Protein AF-A0A8S9TI21-F1 (afdb_monomer)

Foldseek 3Di:
DDDDDDDDPPPDDPDPDPPPDDDPVNVVVVVVVVVVVVVVVVVVVVVVVVVVVVVVVVVVVVVVVVCPDDPPDPDDQQDKDWDWDWDPDPDPDIDIDGDGIDGRHDDDDD

Radius of gyration: 33.22 Å; Cα contacts (8 Å, |Δi|>4): 53; chains: 1; bounding box: 52×28×93 Å

Nearest PDB structures (foldseek):
  8uin-assembly1_B  TM=4.269E-01  e=4.639E+00  Homo sapiens
  6hix-assembly1_A4  TM=2.191E-01  e=9.415E+00  Trypanosoma brucei brucei

Solvent-accessible surface area (backbone atoms only — not comparable to full-atom values): 7203 Å² total; per-residue (Å²): 138,88,72,81,79,84,82,55,96,82,60,79,77,82,70,92,65,86,81,75,90,70,55,71,65,58,52,54,51,51,50,53,54,50,51,53,52,49,55,51,52,50,52,53,48,51,53,52,50,51,50,54,52,50,54,54,51,52,52,51,46,62,58,50,67,69,60,60,73,75,75,80,78,84,75,54,72,71,39,80,42,79,52,65,53,71,52,86,56,103,56,101,58,83,47,71,50,78,72,52,77,43,68,34,86,69,83,80,89,130

Mean predicted aligned error: 17.48 Å

Sequence (110 aa):
MTGLKAMGLGDLIAVPGPLQRTTVEKIKNTQRKHIAKLQQALADMHKRTRQSNSTTRAAGRKGHDKKQGTAMAEFKVEDFILYADVWQHTRSKLRVKWFGSAQVVGTVSN

Secondary structure (DSSP, 8-state):
--PPPPPPTT------S------HHHHHHHHHHHHHHHHHHHHHHHHHHHHHHHHHHHHHHHHHHTS-------PPTT-EEEEEEEE--SSSS-EEEEEEEEE-------

Structure (mmCIF, N/CA/C/O backbone):
data_AF-A0A8S9TI21-F1
#
_entry.id   AF-A0A8S9TI21-F1
#
loop_
_atom_site.group_PDB
_atom_site.id
_atom_site.type_symbol
_atom_site.label_atom_id
_atom_site.label_alt_id
_atom_site.label_comp_id
_atom_site.label_asym_id
_atom_site.label_entity_id
_atom_site.label_seq_id
_atom_site.pdbx_PDB_ins_code
_atom_site.Cartn_x
_atom_site.Cartn_y
_atom_site.Cartn_z
_atom_site.occupancy
_atom_site.B_iso_or_equiv
_atom_site.auth_seq_id
_atom_site.auth_comp_id
_atom_site.auth_asym_id
_atom_site.auth_atom_id
_atom_site.pdbx_PDB_model_num
ATOM 1 N N . MET A 1 1 ? 23.407 5.369 56.024 1.00 40.91 1 MET A N 1
ATOM 2 C CA . MET A 1 1 ? 22.694 5.513 54.735 1.00 40.91 1 MET A CA 1
ATOM 3 C C . MET A 1 1 ? 21.540 4.525 54.709 1.00 40.91 1 MET A C 1
ATOM 5 O O . MET A 1 1 ? 21.758 3.353 54.438 1.00 40.91 1 MET A O 1
ATOM 9 N N . THR A 1 2 ? 20.334 4.955 55.062 1.00 48.50 2 THR A N 1
ATOM 10 C CA . THR A 1 2 ? 19.123 4.126 54.977 1.00 48.50 2 THR A CA 1
ATOM 11 C C . THR A 1 2 ? 18.472 4.359 53.615 1.00 48.50 2 THR A C 1
ATOM 13 O O . THR A 1 2 ? 17.764 5.339 53.411 1.00 48.50 2 THR A O 1
ATOM 16 N N . GLY A 1 3 ? 18.786 3.495 52.646 1.00 56.56 3 GLY A N 1
ATOM 17 C CA . GLY A 1 3 ? 18.138 3.501 51.334 1.00 56.56 3 GLY A CA 1
ATOM 18 C C . GLY A 1 3 ? 16.707 2.978 51.436 1.00 56.56 3 GLY A C 1
ATOM 19 O O . GLY A 1 3 ? 16.451 2.010 52.153 1.00 56.56 3 GLY A O 1
ATOM 20 N N . LEU A 1 4 ? 15.774 3.627 50.736 1.00 65.94 4 LEU A N 1
ATOM 21 C CA . LEU A 1 4 ? 14.386 3.176 50.632 1.00 65.94 4 LEU A CA 1
ATOM 22 C C . LEU A 1 4 ? 14.344 1.733 50.108 1.00 65.94 4 LEU A C 1
ATOM 24 O O . LEU A 1 4 ? 15.026 1.390 49.141 1.00 65.94 4 LEU A O 1
ATOM 28 N N . LYS A 1 5 ? 13.545 0.887 50.766 1.00 73.00 5 LYS A N 1
ATOM 29 C CA . LYS A 1 5 ? 13.336 -0.513 50.380 1.00 73.00 5 LYS A CA 1
ATOM 30 C C . LYS A 1 5 ? 12.796 -0.572 48.944 1.00 73.00 5 LYS A C 1
ATOM 32 O O . LYS A 1 5 ? 11.876 0.170 48.609 1.00 73.00 5 LYS A O 1
ATOM 37 N N . ALA A 1 6 ? 13.369 -1.439 48.108 1.00 72.25 6 ALA A N 1
ATOM 38 C CA . ALA A 1 6 ? 12.917 -1.634 46.732 1.00 72.25 6 ALA A CA 1
ATOM 39 C C . ALA A 1 6 ? 11.452 -2.102 46.715 1.00 72.25 6 ALA A C 1
ATOM 41 O O . ALA A 1 6 ? 11.121 -3.087 47.378 1.00 72.25 6 ALA A O 1
ATOM 42 N N . MET A 1 7 ? 10.595 -1.387 45.979 1.00 76.38 7 MET A N 1
ATOM 43 C CA . MET A 1 7 ? 9.175 -1.725 45.865 1.00 76.38 7 MET A CA 1
ATOM 44 C C . MET A 1 7 ? 8.967 -2.952 44.971 1.00 76.38 7 MET A C 1
ATOM 46 O O . MET A 1 7 ? 9.505 -3.027 43.865 1.00 76.38 7 MET A O 1
ATOM 50 N N . GLY A 1 8 ? 8.176 -3.906 45.458 1.00 69.00 8 GLY A N 1
ATOM 51 C CA . GLY A 1 8 ? 7.706 -5.066 44.709 1.00 69.00 8 GLY A CA 1
ATOM 52 C C . GLY A 1 8 ? 6.435 -4.768 43.910 1.00 69.00 8 GLY A C 1
ATOM 53 O O . GLY A 1 8 ? 5.750 -3.776 44.130 1.00 69.00 8 GLY A O 1
ATOM 54 N N . LEU A 1 9 ? 6.070 -5.674 42.998 1.00 62.56 9 LEU A N 1
ATOM 55 C CA . LEU A 1 9 ? 4.887 -5.536 42.131 1.00 62.56 9 LEU A CA 1
ATOM 56 C C . LEU A 1 9 ? 3.553 -5.436 42.909 1.00 62.56 9 LEU A C 1
ATOM 58 O O . LEU A 1 9 ? 2.559 -4.961 42.367 1.00 62.56 9 LEU A O 1
ATOM 62 N N . GLY A 1 10 ? 3.526 -5.904 44.161 1.00 61.75 10 GLY A N 1
ATOM 63 C CA . GLY A 1 10 ? 2.367 -5.832 45.058 1.00 61.75 10 GLY A CA 1
ATOM 64 C C . GLY A 1 10 ? 2.328 -4.595 45.958 1.00 61.75 10 GLY A C 1
ATOM 65 O O . GLY A 1 10 ? 1.346 -4.418 46.678 1.00 61.75 10 GLY A O 1
ATOM 66 N N . ASP A 1 11 ? 3.359 -3.747 45.934 1.00 73.75 11 ASP A N 1
ATOM 67 C CA . ASP A 1 11 ? 3.383 -2.535 46.747 1.00 73.75 11 ASP A CA 1
ATOM 68 C C . ASP A 1 11 ? 2.454 -1.494 46.113 1.00 73.75 11 ASP A C 1
ATOM 70 O O . ASP A 1 11 ? 2.696 -0.961 45.028 1.00 73.75 11 ASP A O 1
ATOM 74 N N . LEU A 1 12 ? 1.328 -1.245 46.784 1.00 64.69 12 LEU A N 1
ATOM 75 C CA . LEU A 1 12 ? 0.316 -0.300 46.331 1.00 64.69 12 LEU A CA 1
ATOM 76 C C . LEU A 1 12 ? 0.881 1.121 46.400 1.00 64.69 12 LEU A C 1
ATOM 78 O O . LEU A 1 12 ? 1.008 1.705 47.476 1.00 64.69 12 LEU A O 1
ATOM 82 N N . ILE A 1 13 ? 1.172 1.705 45.237 1.00 65.88 13 ILE A N 1
ATOM 83 C CA . ILE A 1 13 ? 1.438 3.138 45.123 1.00 65.88 13 ILE A CA 1
ATOM 84 C C . ILE A 1 13 ? 0.121 3.854 45.423 1.00 65.88 13 ILE A C 1
ATOM 86 O O . ILE A 1 13 ? -0.803 3.858 44.606 1.00 65.88 13 ILE A O 1
ATOM 90 N N . ALA A 1 14 ? 0.017 4.443 46.613 1.00 56.91 14 ALA A N 1
ATOM 91 C CA . ALA A 1 14 ? -1.090 5.318 46.960 1.00 56.91 14 ALA A CA 1
ATOM 92 C C . ALA A 1 14 ? -0.996 6.586 46.098 1.00 56.91 14 ALA A C 1
ATOM 94 O O . ALA A 1 14 ? -0.314 7.544 46.451 1.00 56.91 14 ALA A O 1
ATOM 95 N N . VAL A 1 15 ? -1.645 6.573 44.931 1.00 65.25 15 VAL A N 1
ATOM 96 C CA . VAL A 1 15 ? -1.788 7.761 44.084 1.00 65.25 15 VAL A CA 1
ATOM 97 C C . VAL A 1 15 ? -2.721 8.733 44.815 1.00 65.25 15 VAL A C 1
ATOM 99 O O . VAL A 1 15 ? -3.887 8.386 45.024 1.00 65.25 15 VAL A O 1
ATOM 102 N N . PRO A 1 16 ? -2.260 9.930 45.227 1.00 58.44 16 PRO A N 1
ATOM 103 C CA . PRO A 1 16 ? -3.118 10.894 45.899 1.00 58.44 16 PRO A CA 1
ATOM 104 C C . PRO A 1 16 ? -4.146 11.420 44.894 1.00 58.44 16 PRO A C 1
ATOM 106 O O . PRO A 1 16 ? -3.808 12.135 43.953 1.00 58.44 16 PRO A O 1
ATOM 109 N N . GLY A 1 17 ? -5.407 11.034 45.061 1.00 68.19 17 GLY A N 1
ATOM 110 C CA . GLY A 1 17 ? -6.509 11.480 44.217 1.00 68.19 17 GLY A CA 1
ATOM 111 C C . GLY A 1 17 ? -7.841 10.876 44.667 1.00 68.19 17 GLY A C 1
ATOM 112 O O . GLY A 1 17 ? -7.846 9.873 45.384 1.00 68.19 17 GLY A O 1
ATOM 113 N N . PRO A 1 18 ? -8.989 11.460 44.277 1.00 66.19 18 PRO A N 1
ATOM 114 C CA . PRO A 1 18 ? -10.293 10.906 44.617 1.00 66.19 18 PRO A CA 1
ATOM 115 C C . PRO A 1 18 ? -10.414 9.487 44.054 1.00 66.19 18 PRO A C 1
ATOM 117 O O . PRO A 1 18 ? -10.406 9.291 42.836 1.00 66.19 18 PRO A O 1
ATOM 120 N N . LEU A 1 19 ? -10.534 8.488 44.932 1.00 63.44 19 LEU A N 1
ATOM 121 C CA . LEU A 1 19 ? -10.782 7.108 44.526 1.00 63.44 19 LEU A CA 1
ATOM 122 C C . LEU A 1 19 ? -12.165 7.034 43.873 1.00 63.44 19 LEU A C 1
ATOM 124 O O . LEU A 1 19 ? -13.195 7.017 44.551 1.00 63.44 19 LEU A O 1
ATOM 128 N N . GLN A 1 20 ? -12.202 6.995 42.540 1.00 64.88 20 GLN A N 1
ATOM 129 C CA . GLN A 1 20 ? -13.437 6.733 41.815 1.00 64.88 20 GLN A CA 1
ATOM 130 C C . GLN A 1 20 ? -13.865 5.292 42.092 1.00 64.88 20 GLN A C 1
ATOM 132 O O . GLN A 1 20 ? -13.299 4.340 41.552 1.00 64.88 20 GLN A O 1
ATOM 137 N N . ARG A 1 21 ? -14.888 5.127 42.936 1.00 71.50 21 ARG A N 1
ATOM 138 C CA . ARG A 1 21 ? -15.557 3.838 43.124 1.00 71.50 21 ARG A CA 1
ATOM 139 C C . ARG A 1 21 ? -16.161 3.422 41.786 1.00 71.50 21 ARG A C 1
ATOM 141 O O . ARG A 1 21 ? -17.142 3.998 41.319 1.00 71.50 21 ARG A O 1
ATOM 148 N N . THR A 1 22 ? -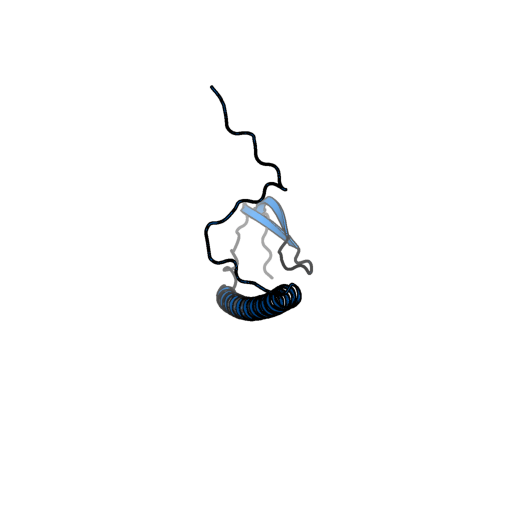15.541 2.442 41.147 1.00 74.88 22 THR A N 1
ATOM 149 C CA . THR A 1 22 ? -16.023 1.851 39.902 1.00 74.88 22 THR A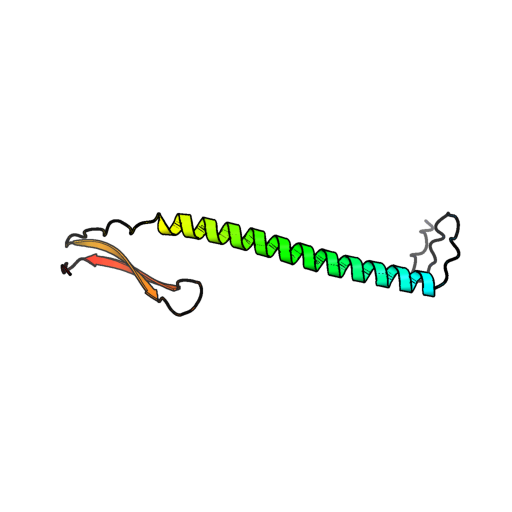 CA 1
ATOM 150 C C . THR A 1 22 ? -16.191 0.356 40.103 1.00 74.88 22 THR A C 1
ATOM 152 O O . THR A 1 22 ? -15.374 -0.299 40.745 1.00 74.88 22 THR A O 1
ATOM 155 N N . THR A 1 23 ? -17.282 -0.194 39.581 1.00 87.00 23 THR A N 1
ATOM 156 C CA . THR A 1 23 ? -17.519 -1.637 39.613 1.00 87.00 23 THR A CA 1
ATOM 157 C C . THR A 1 23 ? -16.630 -2.319 38.575 1.00 87.00 23 THR A C 1
ATOM 159 O O . THR A 1 23 ? -16.443 -1.795 37.474 1.00 87.00 23 THR A O 1
ATOM 162 N N . VAL A 1 24 ? -16.135 -3.522 38.875 1.00 87.50 24 VAL A N 1
ATOM 163 C CA . VAL A 1 24 ? -15.329 -4.340 37.945 1.00 87.50 24 VAL A CA 1
ATOM 164 C C . VAL A 1 24 ? -16.026 -4.516 36.587 1.00 87.50 24 VAL A C 1
ATOM 166 O O . VAL A 1 24 ? -15.387 -4.482 35.537 1.00 87.50 24 VAL A O 1
ATOM 169 N N . GLU A 1 25 ? -17.352 -4.632 36.580 1.00 90.12 25 GLU A N 1
ATOM 170 C CA . GLU A 1 25 ? -18.169 -4.709 35.364 1.00 90.12 25 GLU A CA 1
ATOM 171 C C . GLU A 1 25 ? -18.072 -3.448 34.504 1.00 90.12 25 GLU A C 1
ATOM 173 O O . GLU A 1 25 ? -17.941 -3.534 33.282 1.00 90.12 25 GLU A O 1
ATOM 178 N N . LYS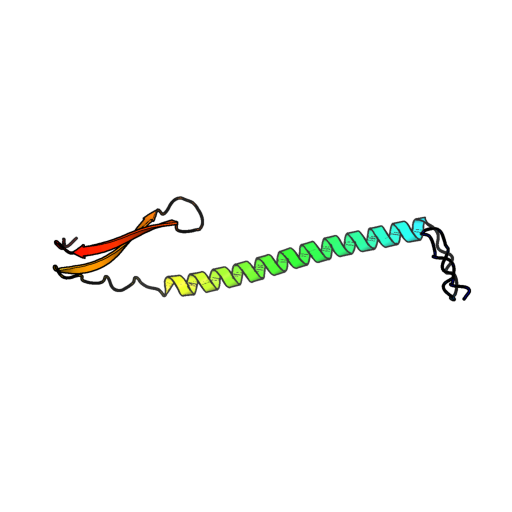 A 1 26 ? -18.061 -2.267 35.132 1.00 88.81 26 LYS A N 1
ATOM 179 C CA . LYS A 1 26 ? -17.899 -0.985 34.437 1.00 88.81 26 LYS A CA 1
ATOM 180 C C . LYS A 1 26 ? -16.529 -0.908 33.765 1.00 88.81 26 LYS A C 1
ATOM 182 O O . LYS A 1 26 ? -16.439 -0.464 32.619 1.00 88.81 26 LYS A O 1
ATOM 187 N N . ILE A 1 27 ? -15.483 -1.401 34.432 1.00 89.31 27 ILE A N 1
ATOM 188 C CA . ILE A 1 27 ? -14.122 -1.468 33.878 1.00 89.31 27 ILE A CA 1
ATOM 189 C C . ILE A 1 27 ? -14.090 -2.408 32.669 1.00 89.31 27 ILE A C 1
ATOM 191 O O . ILE A 1 27 ? -13.687 -1.993 31.582 1.00 89.31 27 ILE A O 1
ATOM 195 N N . LYS A 1 28 ? -14.596 -3.639 32.817 1.00 93.94 28 LYS A N 1
ATOM 196 C CA . LYS A 1 28 ? -14.648 -4.631 31.729 1.00 93.94 28 LYS A CA 1
ATOM 197 C C . LYS A 1 28 ? -15.438 -4.118 30.523 1.00 93.94 28 LYS A C 1
ATOM 199 O O . LYS A 1 28 ? -14.994 -4.264 29.386 1.00 93.94 28 LYS A O 1
ATOM 204 N N . ASN A 1 29 ? -16.578 -3.470 30.751 1.00 92.94 29 ASN A N 1
ATOM 205 C CA . ASN A 1 29 ? -17.396 -2.901 29.679 1.00 92.94 29 ASN A CA 1
ATOM 206 C C . ASN A 1 29 ? -16.688 -1.751 28.959 1.00 92.94 29 ASN A C 1
ATOM 208 O O . ASN A 1 29 ? -16.742 -1.667 27.732 1.00 92.94 29 ASN A O 1
ATOM 212 N N . THR A 1 30 ? -15.988 -0.893 29.699 1.00 93.12 30 THR A N 1
ATOM 213 C CA . THR A 1 30 ? -15.204 0.202 29.113 1.00 93.12 30 THR A CA 1
ATOM 214 C C . THR A 1 30 ? -14.052 -0.343 28.271 1.00 93.12 30 THR A C 1
ATOM 216 O O . THR A 1 30 ? -13.863 0.096 27.138 1.00 93.12 30 THR A O 1
ATOM 219 N N . GLN A 1 31 ? -13.343 -1.362 28.764 1.00 94.75 31 GLN A N 1
ATOM 220 C CA . GLN A 1 31 ? -12.278 -2.030 28.013 1.00 94.75 31 GLN A CA 1
ATOM 221 C C . GLN A 1 31 ? -12.803 -2.681 26.730 1.00 94.75 31 GLN A C 1
ATOM 223 O O . GLN A 1 31 ? -12.236 -2.464 25.662 1.00 94.75 31 GLN A O 1
ATOM 228 N N . ARG A 1 32 ? -13.921 -3.416 26.796 1.00 95.88 32 ARG A N 1
ATOM 229 C CA . ARG A 1 32 ? -14.547 -4.030 25.612 1.00 95.88 32 ARG A CA 1
ATOM 230 C C . ARG A 1 32 ? -14.930 -2.989 24.562 1.00 95.88 32 ARG A C 1
ATOM 232 O O . ARG A 1 32 ? -14.617 -3.166 23.388 1.00 95.88 32 ARG A O 1
ATOM 239 N N . LYS A 1 33 ? -15.545 -1.877 24.982 1.00 96.44 33 LYS A N 1
ATOM 240 C CA . LYS A 1 33 ? -15.879 -0.756 24.087 1.00 96.44 33 LYS A CA 1
ATOM 241 C C . LYS A 1 33 ? -14.633 -0.149 23.446 1.00 96.44 33 LYS A C 1
ATOM 243 O O . LYS A 1 33 ? -14.638 0.143 22.254 1.00 96.44 33 LYS A O 1
ATOM 248 N N . HIS A 1 34 ? -13.564 0.018 24.220 1.00 96.62 34 HIS A N 1
ATOM 249 C CA . HIS A 1 34 ? -12.306 0.554 23.714 1.00 96.62 34 HIS A CA 1
ATOM 250 C C . HIS A 1 34 ? -11.665 -0.373 22.672 1.00 96.62 34 HIS A C 1
ATOM 252 O O . HIS A 1 34 ? -11.265 0.087 21.607 1.00 96.62 34 HIS A O 1
ATOM 258 N N . ILE A 1 35 ? -11.640 -1.683 22.935 1.00 97.19 35 ILE A N 1
ATOM 259 C CA . ILE A 1 35 ? -11.127 -2.686 21.993 1.00 97.19 35 ILE A CA 1
ATOM 260 C C . ILE A 1 35 ? -11.944 -2.681 20.697 1.00 97.19 35 ILE A C 1
ATOM 262 O O . ILE A 1 35 ? -11.356 -2.638 19.619 1.00 97.19 35 ILE A O 1
ATOM 266 N N . ALA A 1 36 ? -13.277 -2.648 20.782 1.00 97.38 36 ALA A N 1
ATOM 267 C CA . ALA A 1 36 ? -14.137 -2.573 19.600 1.00 97.38 36 ALA A CA 1
ATOM 268 C C . ALA A 1 36 ? -13.852 -1.311 18.765 1.00 97.38 36 ALA A C 1
ATOM 270 O O . ALA A 1 36 ? -13.719 -1.380 17.543 1.00 97.38 36 ALA A O 1
ATOM 271 N N . LYS A 1 37 ? -13.666 -0.160 19.426 1.00 97.62 37 LYS A N 1
ATOM 272 C CA . LYS A 1 37 ? -13.298 1.096 18.760 1.00 97.62 37 LYS A CA 1
ATOM 273 C C . LYS A 1 37 ? -11.936 1.002 18.066 1.00 97.62 37 LYS A C 1
ATOM 275 O O . LYS A 1 37 ? -11.795 1.475 16.941 1.00 97.62 37 LYS A O 1
ATOM 280 N N . LEU A 1 38 ? -10.943 0.380 18.706 1.00 97.44 38 LEU A N 1
ATOM 281 C CA . LEU A 1 38 ? -9.621 0.162 18.110 1.00 97.44 38 LEU A CA 1
ATOM 282 C C . LEU A 1 38 ? -9.685 -0.767 16.895 1.00 97.44 38 LEU A C 1
ATOM 284 O O . LEU A 1 38 ? -9.073 -0.473 15.872 1.00 97.44 38 LEU A O 1
ATOM 288 N N . GLN A 1 39 ? -10.450 -1.856 16.981 1.00 97.75 39 GLN A N 1
ATOM 289 C CA . GLN A 1 39 ? -10.650 -2.776 15.860 1.00 97.75 39 GLN A CA 1
ATOM 290 C C . GLN A 1 39 ? -11.254 -2.056 14.651 1.00 97.75 39 GLN A C 1
ATOM 292 O O . GLN A 1 39 ? -10.762 -2.211 13.532 1.00 97.75 39 GLN A O 1
ATOM 297 N N . GLN A 1 40 ? -12.266 -1.217 14.879 1.00 97.94 40 GLN A N 1
ATOM 298 C CA . GLN A 1 40 ? -12.879 -0.416 13.824 1.00 97.94 40 GLN A CA 1
ATOM 299 C C . GLN A 1 40 ? -11.890 0.594 13.226 1.00 97.94 40 GLN A C 1
ATOM 301 O O . GLN A 1 40 ? -11.736 0.654 12.007 1.00 97.94 40 GLN A O 1
ATOM 306 N N . ALA A 1 41 ? -11.153 1.323 14.068 1.00 97.75 41 ALA A N 1
ATOM 307 C CA . ALA A 1 41 ? -10.153 2.285 13.610 1.00 97.75 41 ALA A CA 1
ATOM 308 C C . ALA A 1 41 ? -9.051 1.627 12.759 1.00 97.75 41 ALA A C 1
ATOM 310 O O . ALA A 1 41 ? -8.638 2.184 11.740 1.00 97.75 41 ALA A O 1
ATOM 311 N N . LEU A 1 42 ? -8.602 0.423 13.130 1.00 97.88 42 LEU A N 1
ATOM 312 C CA . LEU A 1 42 ? -7.624 -0.342 12.353 1.00 97.88 42 LEU A CA 1
ATOM 313 C C . LEU A 1 42 ? -8.186 -0.807 11.005 1.00 97.88 42 LEU A C 1
ATOM 315 O O . LEU A 1 42 ? -7.489 -0.727 9.992 1.00 97.88 42 LEU A O 1
ATOM 319 N N . ALA A 1 43 ? -9.441 -1.262 10.966 1.00 97.38 43 ALA A N 1
ATOM 320 C CA . ALA A 1 43 ? -10.100 -1.643 9.719 1.00 97.38 43 ALA A CA 1
ATOM 321 C C . ALA A 1 43 ? -10.222 -0.448 8.757 1.00 97.38 43 ALA A C 1
ATOM 323 O O . ALA A 1 43 ? -9.877 -0.560 7.575 1.00 97.38 43 ALA A O 1
ATOM 324 N N . ASP A 1 44 ? -10.626 0.713 9.275 1.00 97.38 44 ASP A N 1
ATOM 325 C CA . ASP A 1 44 ? -10.729 1.952 8.504 1.00 97.38 44 ASP A CA 1
ATOM 326 C C . ASP A 1 44 ? -9.362 2.425 8.000 1.00 97.38 44 ASP A C 1
ATOM 328 O O . ASP A 1 44 ? -9.218 2.783 6.826 1.00 97.38 44 ASP A O 1
ATOM 332 N N . MET A 1 45 ? -8.333 2.366 8.850 1.00 97.56 45 MET A N 1
ATOM 333 C CA . MET A 1 45 ? -6.956 2.667 8.461 1.00 97.56 45 MET A CA 1
ATOM 334 C C . MET A 1 45 ? -6.496 1.744 7.328 1.00 97.56 45 MET A C 1
ATOM 336 O O . MET A 1 45 ? -6.006 2.224 6.308 1.00 97.56 45 MET A O 1
ATOM 340 N N . HIS A 1 46 ? -6.701 0.429 7.448 1.00 97.12 46 HIS A N 1
ATOM 341 C CA . HIS A 1 46 ? -6.350 -0.519 6.391 1.00 97.12 46 HIS A CA 1
ATOM 342 C C . HIS A 1 46 ? -7.075 -0.221 5.078 1.00 97.12 46 HIS A C 1
ATOM 344 O O . HIS A 1 46 ? -6.458 -0.298 4.013 1.00 97.12 46 HIS A O 1
ATOM 350 N N . LYS A 1 47 ? -8.359 0.148 5.131 1.00 97.00 47 LYS A N 1
ATOM 351 C CA . LYS A 1 47 ? -9.133 0.525 3.943 1.00 97.00 47 LYS A CA 1
ATOM 352 C C . LYS A 1 47 ? -8.533 1.754 3.256 1.00 97.00 47 LYS A C 1
ATOM 354 O O . LYS A 1 47 ? -8.272 1.703 2.053 1.00 97.00 47 LYS A O 1
ATOM 359 N N . ARG A 1 48 ? -8.233 2.811 4.019 1.00 9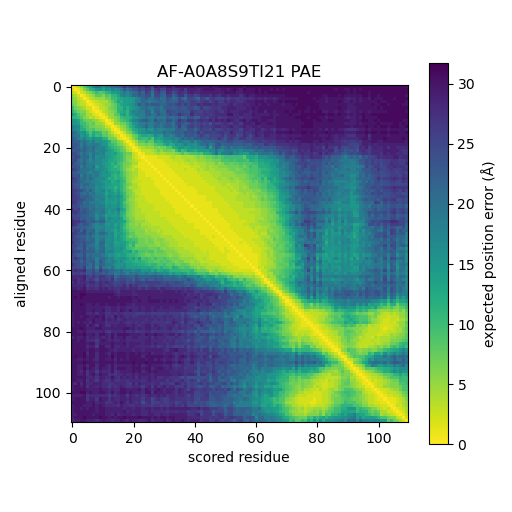6.44 48 ARG A N 1
ATOM 360 C CA . ARG A 1 48 ? -7.610 4.046 3.506 1.00 96.44 48 ARG A CA 1
ATOM 361 C C . ARG A 1 48 ? -6.222 3.784 2.923 1.00 96.44 48 ARG A C 1
ATOM 363 O O . ARG A 1 48 ? -5.934 4.198 1.802 1.00 96.44 48 ARG A O 1
ATOM 370 N N . THR A 1 49 ? -5.385 3.028 3.631 1.00 97.00 49 THR A N 1
ATOM 371 C CA . THR A 1 49 ? -4.036 2.667 3.174 1.00 97.00 49 THR A CA 1
ATOM 372 C C . THR A 1 49 ? -4.079 1.825 1.902 1.00 97.00 49 THR A C 1
ATOM 374 O O . THR A 1 49 ? -3.291 2.052 0.986 1.00 97.00 49 THR A O 1
ATOM 377 N N . ARG A 1 50 ? -5.014 0.871 1.787 1.00 94.31 50 ARG A N 1
ATOM 378 C CA . ARG A 1 50 ? -5.197 0.089 0.554 1.00 94.31 50 ARG A CA 1
ATOM 379 C C . ARG A 1 50 ? -5.585 0.975 -0.625 1.00 94.31 50 ARG A C 1
ATOM 381 O O . ARG A 1 50 ? -4.991 0.817 -1.689 1.00 94.31 50 ARG A O 1
ATOM 388 N N . GLN A 1 51 ? -6.525 1.899 -0.433 1.00 94.50 51 GLN A N 1
ATOM 389 C CA . GLN A 1 51 ? -6.948 2.840 -1.472 1.00 94.50 51 GLN A CA 1
ATOM 390 C C . GLN A 1 51 ? -5.781 3.724 -1.925 1.00 94.50 51 GLN A C 1
ATOM 392 O O . GLN A 1 51 ? -5.436 3.689 -3.103 1.00 94.50 51 GLN A O 1
ATOM 397 N N . SER A 1 52 ? -5.098 4.394 -0.993 1.00 94.81 52 SER A N 1
ATOM 398 C CA . SER A 1 52 ? -3.925 5.232 -1.291 1.00 94.81 52 SER A CA 1
ATOM 399 C C . SER A 1 52 ? -2.811 4.454 -2.005 1.00 94.81 52 SER A C 1
ATOM 401 O O . SER A 1 52 ? -2.296 4.861 -3.045 1.00 94.81 52 SER A O 1
ATOM 403 N N . ASN A 1 53 ? -2.488 3.250 -1.529 1.00 94.06 53 ASN A N 1
ATOM 404 C CA . ASN A 1 53 ? -1.481 2.421 -2.184 1.00 94.06 53 ASN A CA 1
ATOM 405 C C . ASN A 1 53 ? -1.923 1.965 -3.581 1.00 94.06 53 ASN A C 1
ATOM 407 O O . ASN A 1 53 ? -1.088 1.832 -4.474 1.00 94.06 53 ASN A O 1
ATOM 411 N N . SER A 1 54 ? -3.214 1.693 -3.792 1.00 92.75 54 SER A N 1
ATOM 412 C CA . SER A 1 54 ? -3.732 1.323 -5.112 1.00 92.75 54 SER A CA 1
ATOM 413 C C . SER A 1 54 ? -3.631 2.481 -6.107 1.00 92.75 54 SER A C 1
ATOM 415 O O . SER A 1 54 ? -3.174 2.264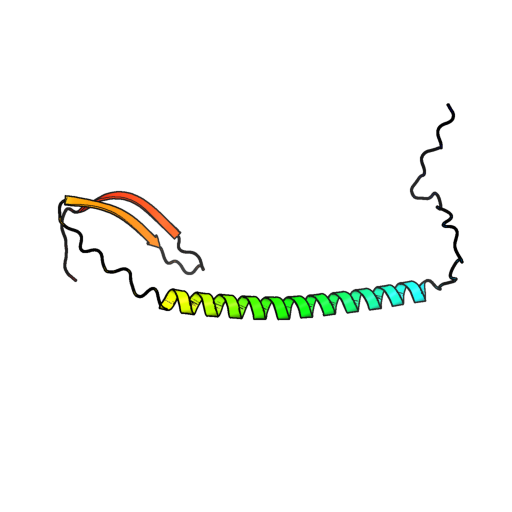 -7.229 1.00 92.75 54 SER A O 1
ATOM 417 N N . THR A 1 55 ? -3.941 3.710 -5.682 1.00 92.62 55 THR A N 1
ATOM 418 C CA . THR A 1 55 ? -3.834 4.909 -6.522 1.00 92.62 55 THR A CA 1
ATOM 419 C C . THR A 1 55 ? -2.381 5.226 -6.851 1.00 92.62 55 THR A C 1
ATOM 421 O O . THR A 1 55 ? -2.060 5.450 -8.016 1.00 92.62 55 THR A O 1
ATOM 424 N N . THR A 1 56 ? -1.477 5.136 -5.871 1.00 91.62 56 THR A N 1
ATOM 425 C CA . THR A 1 56 ? -0.033 5.324 -6.086 1.00 91.62 56 THR A CA 1
ATOM 426 C C . THR A 1 56 ? 0.527 4.287 -7.058 1.00 91.62 56 THR A C 1
ATOM 428 O O . THR A 1 56 ? 1.267 4.634 -7.977 1.00 91.62 56 THR A O 1
ATOM 431 N N . ARG A 1 57 ? 0.133 3.011 -6.929 1.00 88.88 57 ARG A N 1
ATOM 432 C CA . ARG A 1 57 ? 0.537 1.963 -7.883 1.00 88.88 57 ARG A CA 1
ATOM 433 C C . ARG A 1 57 ? -0.015 2.211 -9.284 1.00 88.88 57 ARG A C 1
ATOM 435 O O . ARG A 1 57 ? 0.717 2.016 -10.249 1.00 88.88 57 ARG A O 1
ATOM 442 N N . ALA A 1 58 ? -1.273 2.629 -9.409 1.00 86.75 58 ALA A N 1
ATOM 443 C CA . ALA A 1 58 ? -1.876 2.943 -10.703 1.00 86.75 58 ALA A CA 1
ATOM 444 C C . ALA A 1 58 ? -1.167 4.125 -11.386 1.00 86.75 58 ALA A C 1
ATOM 446 O O . ALA A 1 58 ? -0.861 4.048 -12.574 1.00 86.75 58 ALA A O 1
ATOM 447 N N . ALA A 1 59 ? -0.834 5.178 -10.635 1.00 84.88 59 ALA A N 1
ATOM 448 C CA . ALA A 1 59 ? -0.040 6.299 -11.134 1.00 84.88 59 ALA A CA 1
ATOM 449 C C . ALA A 1 59 ? 1.369 5.856 -11.570 1.00 84.88 59 ALA A C 1
ATOM 451 O O . ALA A 1 59 ? 1.821 6.224 -12.653 1.00 84.88 59 ALA A O 1
ATOM 452 N N . GLY A 1 60 ? 2.026 4.998 -10.781 1.00 82.19 60 GLY A N 1
ATOM 453 C CA . GLY A 1 60 ? 3.327 4.424 -11.132 1.00 82.19 60 GLY A CA 1
ATOM 454 C C . GLY A 1 60 ? 3.299 3.611 -12.431 1.00 82.19 60 GLY A C 1
ATOM 455 O O . GLY A 1 60 ? 4.203 3.746 -13.252 1.00 82.19 60 GLY A O 1
ATOM 456 N N . ARG A 1 61 ? 2.239 2.823 -12.667 1.00 80.12 61 ARG A N 1
ATOM 457 C CA . ARG A 1 61 ? 2.058 2.079 -13.929 1.00 80.12 61 ARG A CA 1
ATOM 458 C C . ARG A 1 61 ? 1.904 3.011 -15.130 1.00 80.12 61 ARG A C 1
ATOM 460 O O . ARG A 1 61 ? 2.615 2.829 -16.106 1.00 80.12 61 ARG A O 1
ATOM 467 N N . LYS A 1 62 ? 1.100 4.077 -15.016 1.00 73.75 62 LYS A N 1
ATOM 468 C CA . LYS A 1 62 ? 0.976 5.099 -16.076 1.00 73.75 62 LY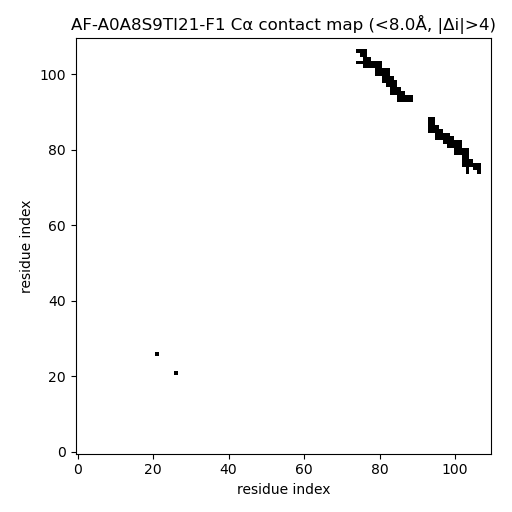S A CA 1
ATOM 469 C C . LYS A 1 62 ? 2.318 5.751 -16.436 1.00 73.75 62 LYS A C 1
ATOM 471 O O . LYS A 1 62 ? 2.525 6.136 -17.581 1.00 73.75 62 LYS A O 1
ATOM 476 N N . GLY A 1 63 ? 3.223 5.904 -15.466 1.00 66.25 63 GLY A N 1
ATOM 477 C CA . GLY A 1 63 ? 4.585 6.388 -15.710 1.00 66.25 63 GLY A CA 1
ATOM 478 C C . GLY A 1 63 ? 5.492 5.351 -16.379 1.00 66.25 63 GLY A C 1
ATOM 479 O O . GLY A 1 63 ? 6.372 5.720 -17.150 1.00 66.25 63 GLY A O 1
ATOM 480 N N . HIS A 1 64 ? 5.268 4.062 -16.114 1.00 59.72 64 HIS A N 1
ATOM 481 C CA . HIS A 1 64 ? 6.000 2.969 -16.750 1.00 59.72 64 HIS A CA 1
ATOM 482 C C . HIS A 1 64 ? 5.574 2.759 -18.208 1.00 59.72 64 HIS A C 1
ATOM 484 O O . HIS A 1 64 ? 6.435 2.529 -19.046 1.00 59.72 64 HIS A O 1
ATOM 490 N N . ASP A 1 65 ? 4.290 2.917 -18.536 1.00 56.78 65 ASP A N 1
ATOM 491 C CA . ASP A 1 65 ? 3.795 2.806 -19.920 1.00 56.78 65 ASP A CA 1
ATOM 492 C C . ASP A 1 65 ? 4.367 3.909 -20.832 1.00 56.78 65 ASP A C 1
ATOM 494 O O . ASP A 1 65 ? 4.534 3.713 -22.032 1.00 56.78 65 ASP A O 1
ATOM 498 N N . LYS A 1 66 ? 4.736 5.062 -20.253 1.00 59.03 66 LYS A N 1
ATOM 499 C CA . LYS A 1 66 ? 5.458 6.139 -20.953 1.00 59.03 66 LYS A CA 1
ATOM 500 C C . LYS A 1 66 ? 6.943 5.846 -21.172 1.00 59.03 66 LYS A C 1
ATOM 502 O O . LYS A 1 66 ? 7.574 6.551 -21.953 1.00 59.03 66 LYS A O 1
ATOM 507 N N . LYS A 1 67 ? 7.508 4.815 -20.532 1.00 57.22 67 LYS A N 1
ATOM 508 C CA . LYS A 1 67 ? 8.798 4.242 -20.939 1.00 57.22 67 LYS A CA 1
ATOM 509 C C . LYS A 1 67 ? 8.542 3.336 -22.139 1.00 57.22 67 LYS A C 1
ATOM 511 O O . LYS A 1 67 ? 8.686 2.119 -22.068 1.00 57.22 67 LYS A O 1
ATOM 516 N N . GLN A 1 68 ? 8.089 3.957 -23.225 1.00 50.69 68 GLN A N 1
ATOM 517 C CA . GLN A 1 68 ? 8.140 3.372 -24.554 1.00 50.69 68 GLN A CA 1
ATOM 518 C C . GLN A 1 68 ? 9.554 2.834 -24.756 1.00 50.69 68 GLN A C 1
ATOM 520 O O . GLN A 1 68 ? 10.513 3.486 -24.336 1.00 50.69 68 GLN A O 1
ATOM 525 N N . GLY A 1 69 ? 9.626 1.609 -25.282 1.00 50.94 69 GLY A N 1
ATOM 526 C CA . GLY A 1 69 ? 10.817 0.776 -25.332 1.00 50.94 69 GLY A CA 1
ATOM 527 C C . GLY A 1 69 ? 12.083 1.587 -25.537 1.00 50.94 69 GLY A C 1
ATOM 528 O O . GLY A 1 69 ? 12.154 2.419 -26.441 1.00 50.94 69 GLY A O 1
ATOM 529 N N . THR A 1 70 ? 13.056 1.341 -24.660 1.00 53.09 70 THR A N 1
ATOM 530 C CA . THR A 1 70 ? 14.465 1.638 -24.893 1.00 53.09 70 THR A CA 1
ATOM 531 C C . THR A 1 70 ? 14.722 1.547 -26.390 1.00 53.09 70 THR A C 1
ATOM 533 O O . THR A 1 70 ? 14.441 0.495 -26.968 1.00 53.09 70 THR A O 1
ATOM 536 N N . ALA A 1 71 ? 15.160 2.646 -27.013 1.00 54.16 71 ALA A N 1
ATOM 537 C CA . ALA A 1 71 ? 15.616 2.607 -28.395 1.00 54.16 71 ALA A CA 1
ATOM 538 C C . ALA A 1 71 ? 16.495 1.363 -28.532 1.00 54.16 71 ALA A C 1
ATOM 540 O O . ALA A 1 71 ? 17.431 1.199 -27.743 1.00 54.16 71 ALA A O 1
ATOM 541 N N . MET A 1 72 ? 16.104 0.436 -29.411 1.00 60.12 72 MET A N 1
ATOM 542 C CA . MET A 1 72 ? 16.865 -0.790 -29.610 1.00 60.12 72 MET A CA 1
ATOM 543 C C . MET A 1 72 ? 18.277 -0.345 -29.965 1.00 60.12 72 MET A C 1
ATOM 545 O O . MET A 1 72 ? 18.470 0.353 -30.957 1.00 60.12 72 MET A O 1
ATOM 549 N N . ALA A 1 73 ? 19.235 -0.638 -29.089 1.00 65.88 73 ALA A N 1
ATOM 550 C CA . ALA A 1 73 ? 20.610 -0.265 -29.341 1.00 65.88 73 ALA A CA 1
ATOM 551 C C . ALA A 1 73 ? 21.075 -1.077 -30.553 1.00 65.88 73 ALA A C 1
ATOM 553 O O . ALA A 1 73 ? 21.098 -2.307 -30.508 1.00 65.88 73 ALA A O 1
ATOM 554 N N . GLU A 1 74 ? 21.378 -0.392 -31.653 1.00 73.94 74 GLU A N 1
ATOM 555 C CA . GLU A 1 74 ? 22.042 -1.001 -32.798 1.00 73.94 74 GLU A CA 1
ATOM 556 C C . GLU A 1 74 ? 23.492 -1.273 -32.397 1.00 73.94 74 GLU A C 1
ATOM 558 O O . GLU A 1 74 ? 24.304 -0.354 -32.290 1.00 73.94 74 GLU A O 1
ATOM 563 N N . PHE A 1 75 ? 23.801 -2.535 -32.110 1.00 80.38 75 PHE A N 1
ATOM 564 C CA . PHE A 1 75 ? 25.161 -2.963 -31.804 1.00 80.38 75 PHE A CA 1
ATOM 565 C C . PHE A 1 75 ? 25.931 -3.215 -33.096 1.00 80.38 75 PHE A C 1
ATOM 567 O O . PHE A 1 75 ? 25.384 -3.767 -34.052 1.00 80.38 75 PHE A O 1
ATOM 574 N N . LYS A 1 76 ? 27.209 -2.847 -33.124 1.00 84.25 76 LYS A N 1
ATOM 575 C CA . LYS A 1 76 ? 28.118 -3.173 -34.221 1.00 84.25 76 LYS A CA 1
ATOM 576 C C . LYS A 1 76 ? 28.945 -4.399 -33.863 1.00 84.25 76 LYS A C 1
ATOM 578 O O . LYS A 1 76 ? 29.158 -4.716 -32.694 1.00 84.25 76 LYS A O 1
ATOM 583 N N . VAL A 1 77 ? 29.405 -5.104 -34.892 1.00 85.44 77 VAL A N 1
ATOM 584 C CA . VAL A 1 77 ? 30.401 -6.166 -34.713 1.00 85.44 77 VAL A CA 1
ATOM 585 C C . VAL A 1 77 ? 31.640 -5.542 -34.067 1.00 85.44 77 VAL A C 1
ATOM 587 O O . VAL A 1 77 ? 32.018 -4.434 -34.434 1.00 85.44 77 VAL A O 1
ATOM 590 N N . GLU A 1 78 ? 32.225 -6.256 -33.105 1.00 86.50 78 GLU A N 1
ATOM 591 C CA . GLU A 1 78 ? 33.331 -5.843 -32.225 1.00 86.50 78 GLU A CA 1
ATOM 592 C C . GLU A 1 78 ? 32.965 -4.989 -31.001 1.00 86.50 78 GLU A C 1
ATOM 594 O O . GLU A 1 78 ? 33.820 -4.801 -30.133 1.00 86.50 78 GLU A O 1
ATOM 599 N N . ASP A 1 79 ? 31.709 -4.563 -30.843 1.00 87.25 79 ASP A N 1
ATOM 600 C CA . ASP A 1 79 ? 31.284 -3.882 -29.618 1.00 87.25 79 ASP A CA 1
ATOM 601 C C . ASP A 1 79 ? 31.336 -4.829 -28.409 1.00 87.25 79 ASP A C 1
ATOM 603 O O . ASP A 1 79 ? 30.958 -6.003 -28.487 1.00 87.25 79 ASP A O 1
ATOM 607 N N . PHE A 1 80 ? 31.755 -4.306 -27.254 1.00 86.19 80 PHE A N 1
ATOM 608 C CA . PHE A 1 80 ? 31.642 -5.011 -25.980 1.00 86.19 80 PHE A CA 1
ATOM 609 C C . PHE A 1 80 ? 30.334 -4.635 -25.291 1.00 86.19 80 PHE A C 1
ATOM 611 O O . PHE A 1 80 ? 30.152 -3.510 -24.824 1.00 86.19 80 PHE A O 1
ATOM 618 N N . ILE A 1 81 ? 29.431 -5.604 -25.199 1.00 83.00 81 ILE A N 1
ATOM 619 C CA . ILE A 1 81 ? 28.130 -5.456 -24.564 1.00 83.00 81 ILE A CA 1
ATOM 620 C C . ILE A 1 81 ? 28.108 -6.145 -23.212 1.00 83.00 81 ILE A C 1
ATOM 622 O O . ILE A 1 81 ? 28.701 -7.199 -22.991 1.00 83.00 81 ILE A O 1
ATOM 626 N N . LEU A 1 82 ? 27.367 -5.550 -22.296 1.00 84.25 82 LEU A N 1
ATOM 627 C CA . LEU A 1 82 ? 27.004 -6.191 -21.053 1.00 84.25 82 LEU A CA 1
ATOM 628 C C . LEU A 1 82 ? 25.630 -6.836 -21.228 1.00 84.25 82 LEU A C 1
ATOM 630 O O . LEU A 1 82 ? 24.649 -6.126 -21.454 1.00 84.25 82 LEU A O 1
ATOM 634 N N . TYR A 1 83 ? 25.554 -8.163 -21.129 1.00 80.25 83 TYR A N 1
ATOM 635 C CA . TYR A 1 83 ? 24.303 -8.885 -21.351 1.00 80.25 83 TYR A CA 1
ATOM 636 C C . TYR A 1 83 ? 23.830 -9.617 -20.094 1.00 80.25 83 TYR A C 1
ATOM 638 O O . TYR A 1 83 ? 24.607 -10.124 -19.277 1.00 80.25 83 TYR A O 1
ATOM 646 N N . ALA A 1 84 ? 22.510 -9.640 -19.931 1.00 80.94 84 ALA A N 1
ATOM 647 C CA . ALA A 1 84 ? 21.845 -10.244 -18.794 1.00 80.94 84 ALA A CA 1
ATOM 648 C C . ALA A 1 84 ? 20.641 -11.047 -19.279 1.00 80.94 84 ALA A C 1
ATOM 650 O O . ALA A 1 84 ? 19.824 -10.531 -20.040 1.00 80.94 84 ALA A O 1
ATOM 651 N N . ASP A 1 85 ? 20.523 -12.291 -18.822 1.00 78.50 85 ASP A N 1
ATOM 652 C CA . ASP A 1 85 ? 19.352 -13.111 -19.122 1.00 78.50 85 ASP A CA 1
ATOM 653 C C . ASP A 1 85 ? 18.254 -12.805 -18.102 1.00 78.50 85 ASP A C 1
ATOM 655 O O . ASP A 1 85 ? 18.480 -12.847 -16.884 1.00 78.50 85 ASP A O 1
ATOM 659 N N . VAL A 1 86 ? 17.073 -12.448 -18.602 1.00 71.62 86 VAL A N 1
ATOM 660 C CA . VAL A 1 86 ? 15.923 -12.056 -17.790 1.00 71.62 86 VAL A CA 1
ATOM 661 C C . VAL A 1 86 ? 14.898 -13.176 -17.836 1.00 71.62 86 VAL A C 1
ATOM 663 O O . VAL A 1 86 ? 14.176 -13.345 -18.815 1.00 71.62 86 VAL A O 1
ATOM 666 N N . TRP A 1 87 ? 14.761 -13.906 -16.732 1.00 69.50 87 TRP A N 1
ATOM 667 C CA . TRP A 1 87 ? 13.712 -14.912 -16.605 1.00 69.50 87 TRP A CA 1
ATOM 668 C C . TRP A 1 87 ? 12.449 -14.261 -16.051 1.00 69.50 87 TRP A C 1
ATOM 670 O O . TRP A 1 87 ? 12.322 -14.014 -14.845 1.00 69.50 87 TRP A O 1
ATOM 680 N N . GLN A 1 88 ? 11.480 -14.006 -16.928 1.00 57.88 88 GLN A N 1
ATOM 681 C CA . GLN A 1 88 ? 10.105 -13.748 -16.509 1.00 57.88 88 GLN A CA 1
ATOM 682 C C . GLN A 1 88 ? 9.433 -15.069 -16.122 1.00 57.88 88 GLN A C 1
ATOM 684 O O . GLN A 1 88 ? 8.649 -15.640 -16.869 1.00 57.88 88 GLN A O 1
ATOM 689 N N . HIS A 1 89 ? 9.716 -15.559 -14.916 1.00 55.34 89 HIS A N 1
ATOM 690 C CA . HIS A 1 89 ? 8.800 -16.492 -14.264 1.00 55.34 89 HIS A CA 1
ATOM 691 C C . HIS A 1 89 ? 7.757 -15.715 -13.464 1.00 55.34 89 HIS A C 1
ATOM 693 O O . HIS A 1 89 ? 8.048 -14.642 -12.944 1.00 55.34 89 HIS A O 1
ATOM 699 N N . THR A 1 90 ? 6.567 -16.307 -13.350 1.00 54.44 90 THR A N 1
ATOM 700 C CA . THR A 1 90 ? 5.244 -15.879 -12.837 1.00 54.44 90 THR A CA 1
ATOM 701 C C . THR A 1 90 ? 5.184 -15.058 -11.527 1.00 54.44 90 THR A C 1
ATOM 703 O O . THR A 1 90 ? 4.103 -14.790 -11.009 1.00 54.44 90 THR A O 1
ATOM 706 N N . ARG A 1 91 ? 6.309 -14.648 -10.933 1.00 52.31 91 ARG A N 1
ATOM 707 C CA . ARG A 1 91 ? 6.383 -13.807 -9.733 1.00 52.31 91 ARG A CA 1
ATOM 708 C C . ARG A 1 91 ? 6.585 -12.330 -10.073 1.00 52.31 91 ARG A C 1
ATOM 710 O O . ARG A 1 91 ? 7.219 -11.956 -11.047 1.00 52.31 91 ARG A O 1
ATOM 717 N N . SER A 1 92 ? 6.111 -11.483 -9.164 1.00 58.97 92 SER A N 1
ATOM 718 C CA . SER A 1 92 ? 6.122 -10.013 -9.210 1.00 58.97 92 SER A CA 1
ATOM 719 C C . SER A 1 92 ? 7.503 -9.332 -9.246 1.00 58.97 92 SER A C 1
ATOM 721 O O . SER A 1 92 ? 7.572 -8.111 -9.110 1.00 58.97 92 SER A O 1
ATOM 723 N N . LYS A 1 93 ? 8.605 -10.079 -9.392 1.00 60.16 93 LYS A N 1
ATOM 724 C CA . LYS A 1 93 ? 9.970 -9.541 -9.452 1.00 60.16 93 LYS A CA 1
ATOM 725 C C . LYS A 1 93 ? 10.769 -10.263 -10.532 1.00 60.16 93 LYS A C 1
ATOM 727 O O . LYS A 1 93 ? 10.892 -11.486 -10.477 1.00 60.16 93 LYS A O 1
ATOM 732 N N . LEU A 1 94 ? 11.336 -9.488 -11.457 1.00 64.25 94 LEU A N 1
ATOM 733 C CA . LEU A 1 94 ? 12.273 -9.971 -12.470 1.00 64.25 94 LEU A CA 1
ATOM 734 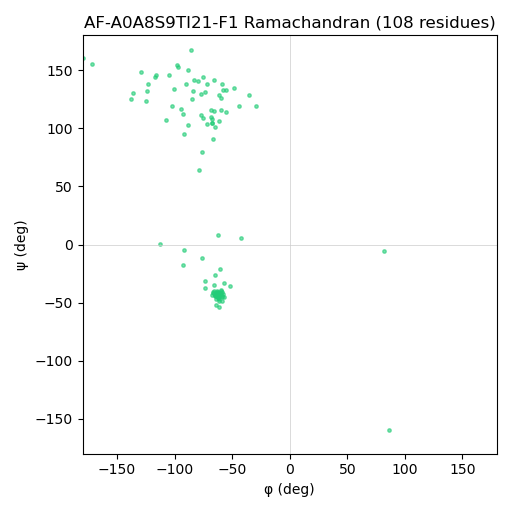C C . LEU A 1 94 ? 13.508 -10.555 -11.778 1.00 64.25 94 LEU A C 1
ATOM 736 O O . LEU A 1 94 ? 14.100 -9.911 -10.909 1.00 64.25 94 LEU A O 1
ATOM 740 N N . ARG A 1 95 ? 13.877 -11.781 -12.147 1.00 69.12 95 ARG A N 1
ATOM 741 C CA . ARG A 1 95 ? 15.172 -12.366 -11.798 1.00 69.12 95 ARG A CA 1
ATOM 742 C C . ARG A 1 95 ? 16.073 -12.240 -13.011 1.00 69.12 95 ARG A C 1
ATOM 744 O O . ARG A 1 95 ? 15.649 -12.542 -14.122 1.00 69.12 95 ARG A O 1
ATOM 751 N N . VAL A 1 96 ? 17.294 -11.785 -12.771 1.00 74.88 96 VAL A N 1
ATOM 752 C CA . VAL A 1 96 ? 18.284 -11.552 -13.817 1.00 74.88 96 VAL A CA 1
ATOM 753 C C . VAL A 1 96 ? 19.536 -12.346 -13.476 1.00 74.88 96 VAL A C 1
ATOM 755 O O . VAL A 1 96 ? 20.000 -12.291 -12.334 1.00 74.88 96 VAL A O 1
ATOM 758 N N . LYS A 1 97 ? 20.068 -13.085 -14.450 1.00 82.19 97 LYS A N 1
ATOM 759 C CA . LYS A 1 97 ? 21.388 -13.711 -14.358 1.00 82.19 97 LYS A CA 1
ATOM 760 C C . LYS A 1 97 ? 22.374 -12.881 -15.171 1.00 82.19 97 LYS A C 1
ATOM 762 O O . LYS A 1 97 ? 22.205 -12.705 -16.375 1.00 82.19 97 LYS A O 1
ATOM 767 N N . TRP A 1 98 ? 23.387 -12.358 -14.490 1.00 83.06 98 TRP A N 1
ATOM 768 C CA . TRP A 1 98 ? 24.460 -11.600 -15.118 1.00 83.06 98 TRP A CA 1
ATOM 769 C C . TRP A 1 98 ? 25.530 -12.535 -15.667 1.00 83.06 98 TRP A C 1
ATOM 771 O O . TRP A 1 98 ? 25.983 -13.424 -14.944 1.00 83.06 98 TRP A O 1
ATOM 781 N N . PHE A 1 99 ? 25.942 -12.319 -16.914 1.00 80.81 99 PHE A N 1
ATOM 782 C CA . PHE A 1 99 ? 26.975 -13.127 -17.567 1.00 80.81 99 PHE A CA 1
ATOM 783 C C . PHE A 1 99 ? 28.271 -12.356 -17.852 1.00 80.81 99 PHE A C 1
ATOM 785 O O . PHE A 1 99 ? 29.229 -12.944 -18.345 1.00 80.81 99 PHE A O 1
ATOM 792 N N . GLY A 1 100 ? 28.338 -11.073 -17.483 1.00 86.62 100 GLY A N 1
ATOM 793 C CA . GLY A 1 100 ? 29.511 -10.232 -17.716 1.00 86.62 100 GLY A CA 1
ATOM 794 C C . GLY A 1 100 ? 29.513 -9.579 -19.097 1.00 86.62 100 GLY A C 1
ATOM 795 O O . GLY A 1 100 ? 28.466 -9.407 -19.724 1.00 86.62 100 GLY A O 1
ATOM 796 N N . SER A 1 101 ? 30.699 -9.161 -19.539 1.00 87.38 101 SER A N 1
ATOM 797 C CA . SER A 1 101 ? 30.906 -8.592 -20.868 1.00 87.38 101 SER A CA 1
ATOM 798 C C . SER A 1 101 ? 30.996 -9.683 -21.932 1.00 87.38 101 SER A C 1
ATOM 800 O O . SER A 1 101 ? 31.614 -10.724 -21.725 1.00 87.38 101 SER A O 1
ATOM 802 N N . ALA A 1 102 ? 30.409 -9.416 -23.092 1.00 85.81 102 ALA A N 1
ATOM 803 C CA . ALA A 1 102 ? 30.539 -10.210 -24.303 1.00 85.81 102 ALA A CA 1
ATOM 804 C C . ALA A 1 102 ? 30.905 -9.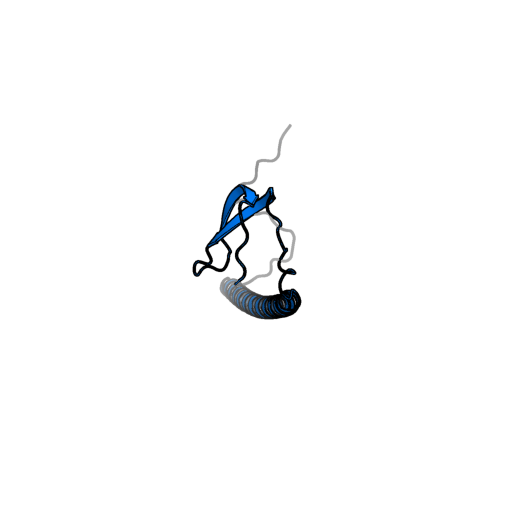304 -25.472 1.00 85.81 102 ALA A C 1
ATOM 806 O O . ALA A 1 102 ? 30.492 -8.149 -25.519 1.00 85.81 102 ALA A O 1
ATOM 807 N N . GLN A 1 103 ? 31.664 -9.842 -26.418 1.00 90.12 103 GLN A N 1
ATOM 808 C CA . GLN A 1 103 ? 31.929 -9.176 -27.683 1.00 90.12 103 GLN A CA 1
ATOM 809 C C . GLN A 1 103 ? 30.860 -9.575 -28.702 1.00 90.12 103 GLN A C 1
ATOM 811 O O . GLN A 1 103 ? 30.488 -10.747 -28.794 1.00 90.12 103 GLN A O 1
ATOM 816 N N . VAL A 1 104 ? 30.3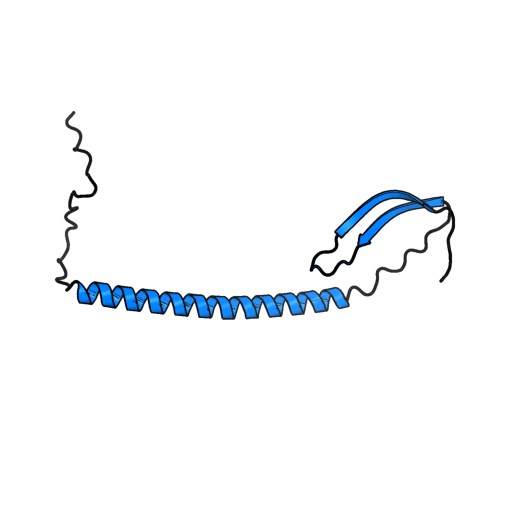73 -8.614 -29.477 1.00 86.38 104 VAL A N 1
ATOM 817 C CA . VAL A 1 104 ? 29.438 -8.867 -30.573 1.00 86.38 104 VAL A CA 1
ATOM 818 C C . VAL A 1 104 ? 30.213 -9.434 -31.760 1.00 86.38 104 VAL A C 1
ATOM 820 O O . VAL A 1 104 ? 31.007 -8.739 -32.385 1.00 86.38 104 VAL A O 1
ATOM 823 N N . VAL A 1 105 ? 29.983 -10.711 -32.071 1.00 88.50 105 VAL A N 1
ATOM 824 C CA . VAL A 1 105 ? 30.648 -11.418 -33.187 1.00 88.50 105 VAL A CA 1
ATOM 825 C C . VAL A 1 105 ? 29.825 -11.348 -34.480 1.00 88.50 105 VAL A C 1
ATOM 827 O O . VAL A 1 105 ? 30.342 -11.553 -35.573 1.00 88.50 105 VAL A O 1
ATOM 830 N N . GLY A 1 106 ? 28.540 -11.017 -34.378 1.00 84.56 106 GLY A N 1
ATOM 831 C CA . GLY A 1 106 ? 27.646 -10.888 -35.520 1.00 84.56 106 GLY A CA 1
ATOM 832 C C . GLY A 1 106 ? 26.307 -10.301 -35.105 1.00 84.56 106 GLY A C 1
ATOM 833 O O . GLY A 1 106 ? 25.898 -10.415 -33.948 1.00 84.56 106 GLY A O 1
ATOM 834 N N . THR A 1 107 ? 25.627 -9.673 -36.056 1.00 78.81 107 THR A N 1
ATOM 835 C CA . THR A 1 107 ? 24.267 -9.161 -35.891 1.00 78.81 107 THR A CA 1
ATOM 836 C C . THR A 1 107 ? 23.332 -9.893 -36.842 1.00 78.81 107 THR A C 1
ATOM 838 O O . THR A 1 107 ? 23.719 -10.284 -37.942 1.00 78.81 107 THR A O 1
ATOM 841 N N . VAL A 1 108 ? 22.095 -10.106 -36.403 1.00 70.69 108 VAL A N 1
ATOM 842 C CA . VAL A 1 108 ? 21.040 -10.712 -37.218 1.00 70.69 108 VAL A CA 1
ATOM 843 C C . VAL A 1 108 ? 19.874 -9.734 -37.202 1.00 70.69 108 VAL A C 1
ATOM 845 O O . VAL A 1 108 ? 19.427 -9.345 -36.123 1.00 70.69 108 VAL A O 1
ATOM 848 N N . SER A 1 109 ? 19.413 -9.286 -38.369 1.00 67.56 109 SER A N 1
ATOM 849 C CA . SER A 1 109 ? 18.172 -8.513 -38.455 1.00 67.56 109 SER A CA 1
ATOM 850 C C . SER A 1 109 ? 16.987 -9.468 -38.335 1.00 67.56 109 SER A C 1
ATOM 852 O O . SER A 1 109 ? 16.948 -10.468 -39.053 1.00 67.56 109 SER A O 1
ATOM 854 N N . ASN A 1 110 ? 16.044 -9.155 -37.446 1.00 54.97 110 ASN A N 1
ATOM 855 C CA . ASN A 1 110 ? 14.739 -9.819 -37.375 1.00 54.97 110 ASN A CA 1
ATOM 856 C C . ASN A 1 110 ? 13.732 -9.134 -38.295 1.00 54.97 110 ASN A C 1
ATOM 858 O O . ASN A 1 110 ? 13.821 -7.891 -38.414 1.00 54.97 110 ASN A O 1
#

pLDDT: mean 78.0, std 15.22, range [40.91, 97.94]

Organism: Phytophthora infestans (NCBI:txid4787)